Protein AF-A0A936JAV7-F1 (afdb_monomer_lite)

Foldseek 3Di:
DDDDPDDPPPPPVVPVVPPDDPPDLVNLDPDDDPVVVVLVVLVVVLDLVSLLSLLQVLVVCVPDDLVVLVSSLVVQLVQCVPVVSLVSNLVSLVVDDPSSLVSSVVSLVRDDPPDDPSSNVSSVVSNVSNVVND

Secondary structure (DSSP, 8-state):
----SSSSSSSSSSSTTSSS----GGGG-TT--HHHHHHHHHHHT--HHHHHHHHHHHHH-TT--HHHHHHHHHHHHHHHTSHHHHHHHHHHHTTS-HHHHHHHHHHHH---TT--HHHHHHHHHHHHHHHTT-

Radius of gyration: 18.38 Å; chains: 1; bounding box: 59×31×43 Å

Structure (mmCIF, N/CA/C/O backbone):
data_AF-A0A936JAV7-F1
#
_entry.id   AF-A0A936JAV7-F1
#
loop_
_atom_site.group_PDB
_atom_site.id
_atom_site.type_symbol
_atom_site.label_atom_id
_atom_site.label_alt_id
_atom_site.label_comp_id
_atom_site.label_asym_id
_atom_site.label_entity_id
_atom_site.label_seq_id
_atom_site.pdbx_PDB_ins_code
_atom_site.Cartn_x
_atom_site.Cartn_y
_atom_site.Cartn_z
_atom_site.occupancy
_atom_site.B_iso_or_equiv
_atom_site.auth_seq_id
_atom_site.auth_comp_id
_atom_site.auth_asym_id
_atom_site.auth_atom_id
_atom_site.pdbx_PDB_model_num
ATOM 1 N N . MET A 1 1 ? 48.650 20.482 26.271 1.00 42.75 1 MET A N 1
ATOM 2 C CA . MET A 1 1 ? 47.273 20.596 25.750 1.00 42.75 1 MET A CA 1
ATOM 3 C C . MET A 1 1 ? 47.304 20.344 24.252 1.00 42.75 1 MET A C 1
ATOM 5 O O . MET A 1 1 ? 47.896 21.147 23.554 1.00 42.75 1 MET A O 1
ATOM 9 N N . ALA A 1 2 ? 46.746 19.228 23.784 1.00 41.12 2 ALA A N 1
ATOM 10 C CA . ALA A 1 2 ? 46.412 18.980 22.375 1.00 41.12 2 ALA A CA 1
ATOM 11 C C . ALA A 1 2 ? 45.608 17.668 22.308 1.00 41.12 2 ALA A C 1
ATOM 13 O O . ALA A 1 2 ? 46.182 16.587 22.230 1.00 41.12 2 ALA A O 1
ATOM 14 N N . LYS A 1 3 ? 44.280 17.744 22.448 1.00 44.16 3 LYS A N 1
ATOM 15 C CA . LYS A 1 3 ? 43.367 16.591 22.332 1.00 44.16 3 LYS A CA 1
ATOM 16 C C . LYS A 1 3 ? 42.039 17.003 21.688 1.00 44.16 3 LYS A C 1
ATOM 18 O O . LYS A 1 3 ? 41.006 16.785 22.289 1.00 44.16 3 LYS A O 1
ATOM 23 N N . TYR A 1 4 ? 42.044 17.620 20.505 1.00 46.53 4 TYR A N 1
ATOM 24 C CA . TYR A 1 4 ? 40.792 17.874 19.759 1.00 46.53 4 TYR A CA 1
ATOM 25 C C . TYR A 1 4 ? 40.989 17.892 18.235 1.00 46.53 4 TYR A C 1
ATOM 27 O O . TYR A 1 4 ? 40.294 18.610 17.527 1.00 46.53 4 TYR A O 1
ATOM 35 N N . LEU A 1 5 ? 41.934 17.112 17.704 1.00 43.38 5 LEU A N 1
ATOM 36 C CA . LEU A 1 5 ? 42.222 17.101 16.266 1.00 43.38 5 LEU A CA 1
ATOM 37 C C . LEU A 1 5 ? 41.998 15.717 15.643 1.00 43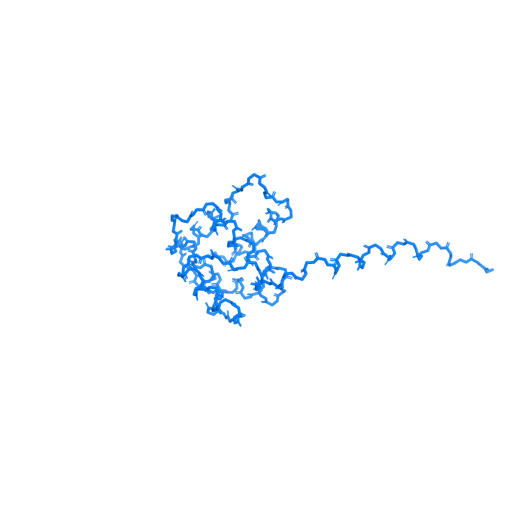.38 5 LEU A C 1
ATOM 39 O O . LEU A 1 5 ? 42.866 15.193 14.954 1.00 43.38 5 LEU A O 1
ATOM 43 N N . THR A 1 6 ? 40.874 15.060 15.952 1.00 48.50 6 THR A N 1
ATOM 44 C CA . THR A 1 6 ? 40.529 13.772 15.308 1.00 48.50 6 THR A CA 1
ATOM 45 C C . THR A 1 6 ? 39.037 13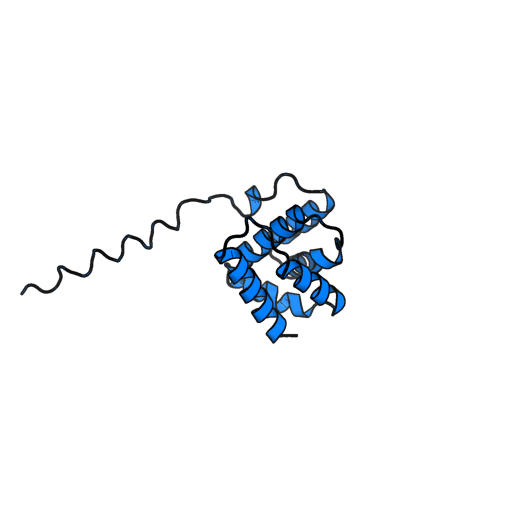.412 15.373 1.00 48.50 6 THR A C 1
ATOM 47 O O . THR A 1 6 ? 38.698 12.239 15.449 1.00 48.50 6 THR A O 1
ATOM 50 N N . ILE A 1 7 ? 38.115 14.389 15.401 1.00 48.47 7 ILE A N 1
ATOM 51 C CA . ILE A 1 7 ? 36.657 14.102 15.467 1.00 48.47 7 ILE A CA 1
ATOM 52 C C . ILE A 1 7 ? 35.827 14.918 14.447 1.00 48.47 7 ILE A C 1
ATOM 54 O O . ILE A 1 7 ? 34.625 14.722 14.326 1.00 48.47 7 ILE A O 1
ATOM 58 N N . ILE A 1 8 ? 36.437 15.780 13.623 1.00 47.94 8 ILE A N 1
ATOM 59 C CA . ILE A 1 8 ? 35.694 16.659 12.684 1.00 47.94 8 ILE A CA 1
ATOM 60 C C . ILE A 1 8 ? 35.853 16.222 11.215 1.00 47.94 8 ILE A C 1
ATOM 62 O O . ILE A 1 8 ? 35.761 17.026 10.298 1.00 47.94 8 ILE A O 1
ATOM 66 N N . THR A 1 9 ? 36.096 14.936 10.961 1.00 44.81 9 THR A N 1
ATOM 67 C CA . THR A 1 9 ? 36.168 14.395 9.587 1.00 44.81 9 THR A CA 1
ATOM 68 C C . THR A 1 9 ? 35.092 13.361 9.265 1.00 44.81 9 THR A C 1
ATOM 70 O O . THR A 1 9 ? 34.936 13.010 8.103 1.00 44.81 9 THR A O 1
ATOM 73 N N . TYR A 1 10 ? 34.276 12.947 10.241 1.00 42.47 10 TYR A N 1
ATOM 74 C CA . TYR A 1 10 ? 33.182 11.988 10.016 1.00 42.47 10 TYR A CA 1
ATOM 75 C C . TYR A 1 10 ? 31.773 12.609 9.979 1.00 42.47 10 TYR A C 1
ATOM 77 O O . TYR A 1 10 ? 30.817 11.915 9.652 1.00 42.47 10 TYR A O 1
ATOM 85 N N . SER A 1 11 ? 31.624 13.916 10.232 1.00 43.75 11 SER A N 1
ATOM 86 C CA . SER A 1 11 ? 30.301 14.573 10.299 1.00 43.75 11 SER A CA 1
ATOM 87 C C . SER A 1 11 ? 29.833 15.264 9.011 1.00 43.75 11 SER A C 1
ATOM 89 O O . SER A 1 11 ? 28.764 15.867 9.012 1.00 43.75 11 SER A O 1
ATOM 91 N N . LEU A 1 12 ? 30.589 15.192 7.907 1.00 39.41 12 LEU A N 1
ATOM 92 C CA . LEU A 1 12 ? 30.248 15.915 6.668 1.00 39.41 12 LEU A CA 1
ATOM 93 C C . LEU A 1 12 ? 29.697 15.036 5.530 1.00 39.41 12 LEU A C 1
ATOM 95 O O . LEU A 1 12 ? 29.275 15.568 4.510 1.00 39.41 12 LEU A O 1
ATOM 99 N N . CYS A 1 13 ? 29.643 13.708 5.692 1.00 38.53 13 CYS A N 1
ATOM 100 C CA . CYS A 1 13 ? 29.002 12.822 4.704 1.00 38.53 13 CYS A CA 1
ATOM 101 C C . CYS A 1 13 ? 27.506 12.578 4.969 1.00 38.53 13 CYS A C 1
ATOM 103 O O . CYS A 1 13 ? 26.810 12.074 4.094 1.00 38.53 13 CYS A O 1
ATOM 105 N N . ALA A 1 14 ? 26.980 12.968 6.134 1.00 41.56 14 ALA A N 1
ATOM 106 C CA . ALA A 1 14 ? 25.565 12.767 6.468 1.00 41.56 14 ALA A CA 1
ATOM 107 C C . ALA A 1 14 ? 24.628 13.864 5.916 1.00 41.56 14 ALA A C 1
ATOM 109 O O . ALA A 1 14 ? 23.413 13.708 5.962 1.00 41.56 14 ALA A O 1
ATOM 110 N N . LEU A 1 15 ? 25.171 14.963 5.380 1.00 38.38 15 LEU A N 1
ATOM 111 C CA . LEU A 1 15 ? 24.392 16.127 4.926 1.00 38.38 15 LEU A CA 1
ATOM 112 C C . LEU A 1 15 ? 24.201 16.213 3.403 1.00 38.38 15 LEU A C 1
ATOM 114 O O . LEU A 1 15 ? 23.431 17.048 2.938 1.00 38.38 15 LEU A O 1
ATOM 118 N N . LEU A 1 16 ? 24.838 15.333 2.622 1.00 36.69 16 LEU A N 1
ATOM 119 C CA . LEU A 1 16 ? 24.730 15.334 1.155 1.00 36.69 16 LEU A CA 1
ATOM 120 C C . LEU A 1 16 ? 23.641 14.401 0.596 1.00 36.69 16 LEU A C 1
ATOM 122 O O . LEU A 1 16 ? 23.413 14.402 -0.607 1.00 36.69 16 LEU A O 1
ATOM 126 N N . PHE A 1 17 ? 22.906 13.672 1.442 1.00 38.72 17 PHE A N 1
ATOM 127 C CA . PHE A 1 17 ? 21.733 12.889 1.012 1.00 38.72 17 PHE A CA 1
ATOM 128 C C . PHE A 1 17 ? 20.407 13.671 1.045 1.00 38.72 17 PHE A C 1
ATOM 130 O O . PHE A 1 17 ? 19.361 13.114 0.729 1.00 38.72 17 PHE A O 1
ATOM 137 N N . LEU A 1 18 ? 20.434 14.963 1.394 1.00 37.72 18 LEU A N 1
ATOM 138 C CA . LEU A 1 18 ? 19.233 15.808 1.493 1.00 37.72 18 LEU A CA 1
ATOM 139 C C . LEU A 1 18 ? 19.030 16.764 0.307 1.00 37.72 18 LEU A C 1
ATOM 141 O O . LEU A 1 18 ? 18.092 17.558 0.314 1.00 37.72 18 LEU A O 1
ATOM 145 N N . VAL A 1 19 ? 19.865 16.692 -0.733 1.00 37.28 19 VAL A N 1
ATOM 146 C CA . VAL A 1 19 ? 19.745 17.559 -1.914 1.00 37.28 19 VAL A CA 1
ATOM 147 C C . VAL A 1 19 ? 19.885 16.710 -3.171 1.00 37.28 19 VAL A C 1
ATOM 149 O O . VAL A 1 19 ? 20.993 16.482 -3.643 1.00 37.28 19 VAL A O 1
ATOM 152 N N . GLY A 1 20 ? 18.768 16.215 -3.714 1.00 33.06 20 GLY A N 1
ATOM 153 C CA . GLY A 1 20 ? 18.851 15.496 -4.988 1.00 33.06 20 GLY A CA 1
ATOM 154 C C . GLY A 1 20 ? 17.657 14.695 -5.493 1.00 33.06 20 GLY A C 1
ATOM 155 O O . GLY A 1 20 ? 17.866 13.900 -6.393 1.00 33.06 20 GLY A O 1
ATOM 156 N N . CYS A 1 21 ? 16.442 14.875 -4.974 1.00 37.75 21 CYS A N 1
ATOM 157 C CA . CYS A 1 21 ? 15.206 14.550 -5.699 1.00 37.75 21 CYS A CA 1
ATOM 158 C C . CYS A 1 21 ? 14.096 15.464 -5.171 1.00 37.75 21 CYS A C 1
ATOM 160 O O . CYS A 1 21 ? 13.255 15.060 -4.378 1.00 37.75 21 CYS A O 1
ATOM 162 N N . LYS A 1 22 ? 14.104 16.731 -5.603 1.00 36.78 22 LYS A N 1
ATOM 163 C CA . LYS A 1 22 ? 12.878 17.540 -5.657 1.00 36.78 22 LYS A CA 1
ATOM 164 C C . LYS A 1 22 ? 12.038 17.052 -6.844 1.00 36.78 22 LYS A C 1
ATOM 166 O O . LYS A 1 22 ? 11.849 17.784 -7.801 1.00 36.78 22 LYS A O 1
ATOM 171 N N . GLY A 1 23 ? 11.644 15.787 -6.801 1.00 37.38 23 GLY A N 1
ATOM 172 C CA . GLY A 1 23 ? 10.347 15.402 -7.312 1.00 37.38 23 GLY A CA 1
ATOM 173 C C . GLY A 1 23 ? 9.497 15.359 -6.062 1.00 37.38 23 GLY A C 1
ATOM 174 O O . GLY A 1 23 ? 9.709 14.484 -5.219 1.00 37.38 23 GLY A O 1
ATOM 175 N N . GLY A 1 24 ? 8.622 16.345 -5.866 1.00 40.56 24 GLY A N 1
ATOM 176 C CA . GLY A 1 24 ? 7.562 16.164 -4.877 1.00 40.56 24 GLY A CA 1
ATOM 177 C C . GLY A 1 24 ? 6.841 14.858 -5.203 1.00 40.56 24 GLY A C 1
ATOM 178 O O . GLY A 1 24 ? 6.926 14.391 -6.339 1.00 40.56 24 GLY A O 1
ATOM 179 N N . ALA A 1 25 ? 6.131 14.260 -4.242 1.00 45.88 25 ALA A N 1
ATOM 180 C CA . ALA A 1 25 ? 5.215 13.166 -4.571 1.00 45.88 25 ALA A CA 1
ATOM 181 C C . ALA A 1 25 ? 4.445 13.540 -5.863 1.00 45.88 25 ALA A C 1
ATOM 183 O O . ALA A 1 25 ? 4.490 12.802 -6.829 1.00 45.88 25 ALA A O 1
ATOM 184 N N . GLU A 1 26 ? 3.979 14.785 -5.938 1.00 37.69 26 GLU A N 1
ATOM 185 C CA . GLU A 1 26 ? 3.440 15.524 -7.090 1.00 37.69 26 GLU A CA 1
ATOM 186 C C . GLU A 1 26 ? 4.062 15.243 -8.484 1.00 37.69 26 GLU A C 1
ATOM 188 O O . GLU A 1 26 ? 3.303 14.929 -9.399 1.00 37.69 26 GLU A O 1
ATOM 193 N N . ASP A 1 27 ? 5.391 15.276 -8.667 1.00 38.38 27 ASP A N 1
ATOM 194 C CA . ASP A 1 27 ? 6.038 15.090 -9.989 1.00 38.38 27 ASP A CA 1
ATOM 195 C C . ASP A 1 27 ? 6.097 13.613 -10.430 1.00 38.38 27 ASP A C 1
ATOM 197 O O . ASP A 1 27 ? 6.368 13.299 -11.588 1.00 38.38 27 ASP A O 1
ATOM 201 N N . PHE A 1 28 ? 5.839 12.672 -9.516 1.00 42.12 28 PHE A N 1
ATOM 202 C CA . PHE A 1 28 ? 5.874 11.231 -9.786 1.00 42.12 28 PHE A CA 1
ATOM 203 C C . PHE A 1 28 ? 4.580 10.702 -10.451 1.00 42.12 28 PHE A C 1
ATOM 205 O O . PHE A 1 28 ? 4.491 9.521 -10.812 1.00 42.12 28 PHE A O 1
ATOM 212 N N . PHE A 1 29 ? 3.550 11.547 -10.592 1.00 48.75 29 PHE A N 1
ATOM 213 C CA . PHE A 1 29 ? 2.176 11.114 -10.886 1.00 48.75 29 PHE A CA 1
ATOM 214 C C . PHE A 1 29 ? 1.561 11.672 -12.179 1.00 48.75 29 PHE A C 1
ATOM 216 O O . PHE A 1 29 ? 0.389 11.400 -12.454 1.00 48.75 29 PHE A O 1
ATOM 223 N N . GLU A 1 30 ? 2.322 12.389 -13.010 1.00 34.81 30 GLU A N 1
ATOM 224 C CA . GLU A 1 30 ? 1.858 12.790 -14.344 1.00 34.81 30 GLU A CA 1
ATOM 225 C C . GLU A 1 30 ? 1.828 11.583 -15.306 1.00 34.81 30 GLU A C 1
ATOM 227 O O . GLU A 1 30 ? 2.858 10.981 -15.600 1.00 34.81 30 GLU A O 1
ATOM 232 N N . GLY A 1 31 ? 0.634 11.222 -15.810 1.00 40.62 31 GLY A N 1
ATOM 233 C CA . GLY A 1 31 ? 0.469 10.274 -16.932 1.00 40.62 31 GLY A CA 1
ATOM 234 C C . GLY A 1 31 ? -0.358 8.998 -16.693 1.00 40.62 31 GLY A C 1
ATOM 235 O O . GLY A 1 31 ? -0.316 8.098 -17.529 1.00 40.62 31 GLY A O 1
ATOM 236 N N . ARG A 1 32 ? -1.113 8.877 -15.591 1.00 50.91 32 ARG A N 1
ATOM 237 C CA . ARG A 1 32 ? -1.805 7.623 -15.196 1.00 50.91 32 ARG A CA 1
ATOM 238 C C . ARG A 1 32 ? -3.307 7.584 -15.553 1.00 50.91 32 ARG A C 1
ATOM 240 O O . ARG A 1 32 ? -3.898 8.643 -15.765 1.00 50.91 32 ARG A O 1
ATOM 247 N N . PRO A 1 33 ? -3.953 6.393 -15.606 1.00 48.62 33 PRO A N 1
ATOM 248 C CA . PRO A 1 33 ? -5.372 6.253 -15.954 1.00 48.62 33 PRO A CA 1
ATOM 249 C C . PRO A 1 33 ? -6.289 7.122 -15.082 1.00 48.62 33 PRO A C 1
ATOM 251 O O . PRO A 1 33 ? -6.054 7.280 -13.880 1.00 48.62 33 PRO A O 1
ATOM 254 N N . SER A 1 34 ? -7.354 7.662 -15.681 1.00 52.50 34 SER A N 1
ATOM 255 C CA . SER A 1 34 ? -8.182 8.722 -15.087 1.00 52.50 34 SER A CA 1
ATOM 256 C C . SER A 1 34 ? -8.740 8.372 -13.700 1.00 52.50 34 SER A C 1
ATOM 258 O O . SER A 1 34 ? -8.703 9.215 -12.807 1.00 52.50 34 SER A O 1
ATOM 260 N N . GLU A 1 35 ? -9.162 7.132 -13.446 1.00 51.88 35 GLU A N 1
ATOM 261 C CA . GLU A 1 35 ? -9.703 6.737 -12.134 1.00 51.88 35 GLU A CA 1
ATOM 262 C C . GLU A 1 35 ? -8.636 6.616 -11.031 1.00 51.88 35 GLU A C 1
ATOM 264 O O . GLU A 1 35 ? -8.865 7.047 -9.899 1.00 51.88 35 GLU A O 1
ATOM 269 N N . MET A 1 36 ? -7.437 6.125 -11.360 1.00 54.59 36 MET A N 1
ATOM 270 C CA . MET A 1 36 ? -6.290 6.093 -10.438 1.00 54.59 36 MET A CA 1
ATOM 271 C C . MET A 1 36 ? -5.814 7.513 -10.092 1.00 54.59 36 MET A C 1
ATOM 273 O O . MET A 1 36 ? -5.497 7.801 -8.937 1.00 54.59 36 MET A O 1
ATOM 277 N N . SER A 1 37 ? -5.849 8.432 -11.063 1.00 52.91 37 SER A N 1
ATOM 278 C CA . SER A 1 37 ? -5.506 9.846 -10.852 1.00 52.91 37 SER A CA 1
ATOM 279 C C . SER A 1 37 ? -6.494 10.586 -9.923 1.00 52.91 37 SER A C 1
ATOM 281 O O . SER A 1 37 ? -6.104 11.457 -9.144 1.00 52.91 37 SER A O 1
ATOM 283 N N . LEU A 1 38 ? -7.777 10.201 -9.920 1.00 54.66 38 LEU A N 1
ATOM 284 C CA . LEU A 1 38 ? -8.803 10.783 -9.040 1.00 54.66 38 LEU A CA 1
ATOM 285 C C . LEU A 1 38 ? -8.705 10.290 -7.592 1.00 54.66 38 LEU A C 1
ATOM 287 O O . LEU A 1 38 ? -9.057 11.010 -6.653 1.00 54.66 38 LEU A O 1
ATOM 291 N N . VAL A 1 39 ? -8.257 9.052 -7.389 1.00 56.44 39 VAL A N 1
ATOM 292 C CA . VAL A 1 39 ? -7.903 8.542 -6.058 1.00 56.44 39 VAL A CA 1
ATOM 293 C C . VAL A 1 39 ? -6.653 9.275 -5.549 1.00 56.44 39 VAL A C 1
ATOM 295 O O . VAL A 1 39 ? -6.627 9.734 -4.411 1.00 56.44 39 VAL A O 1
ATOM 298 N N . HIS A 1 40 ? -5.685 9.521 -6.431 1.00 55.25 40 HIS A N 1
ATOM 299 C CA . HIS A 1 40 ? -4.448 10.245 -6.145 1.00 55.25 40 HIS A CA 1
ATOM 300 C C . HIS A 1 40 ? -4.643 11.704 -5.669 1.00 55.25 40 HIS A C 1
ATOM 302 O O . HIS A 1 40 ? -4.062 12.099 -4.659 1.00 55.25 40 HIS A O 1
ATOM 308 N N . ASN A 1 41 ? -5.514 12.493 -6.307 1.00 49.97 41 ASN A N 1
ATOM 309 C CA . ASN A 1 41 ? -5.745 13.886 -5.886 1.00 49.97 41 ASN A CA 1
ATOM 310 C C . ASN A 1 41 ? -6.360 14.002 -4.481 1.00 49.97 41 ASN A C 1
ATOM 312 O O . ASN A 1 41 ? -6.105 14.972 -3.772 1.00 49.97 41 ASN A O 1
ATOM 316 N N . ARG A 1 42 ? -7.132 12.997 -4.051 1.00 54.38 42 ARG A N 1
ATOM 317 C CA . ARG A 1 42 ? -7.642 12.912 -2.673 1.00 54.38 42 ARG A CA 1
ATOM 318 C C . ARG A 1 42 ? -6.552 12.492 -1.695 1.00 54.38 42 ARG A C 1
ATOM 320 O O . ARG A 1 42 ? -6.502 12.988 -0.578 1.00 54.38 42 ARG A O 1
ATOM 327 N N . ILE A 1 43 ? -5.644 11.620 -2.120 1.00 57.81 43 ILE A N 1
ATOM 328 C CA . ILE A 1 43 ? -4.490 11.146 -1.344 1.00 57.81 43 ILE A CA 1
ATOM 329 C C . ILE A 1 43 ? -3.543 12.299 -0.982 1.00 57.81 43 ILE A C 1
ATOM 331 O O . ILE A 1 43 ? -3.121 12.371 0.168 1.00 57.81 43 ILE A O 1
ATOM 335 N N . ILE A 1 44 ? -3.312 13.278 -1.861 1.00 56.16 44 ILE A N 1
ATOM 336 C CA . ILE A 1 44 ? -2.497 14.471 -1.538 1.00 56.16 44 ILE A CA 1
ATOM 337 C C . ILE A 1 44 ? -3.033 15.254 -0.323 1.00 56.16 44 ILE A C 1
ATOM 339 O O . ILE A 1 44 ? -2.244 15.778 0.461 1.00 56.16 44 ILE A O 1
ATOM 343 N N . GLU A 1 45 ? -4.351 15.272 -0.101 1.00 63.53 45 GLU A N 1
ATOM 344 C CA . GLU A 1 45 ? -4.973 15.914 1.069 1.00 63.53 45 GLU A CA 1
ATOM 345 C C . GLU A 1 45 ? -4.472 15.316 2.398 1.00 63.53 45 GLU A C 1
ATOM 347 O O . GLU A 1 45 ? -4.460 15.978 3.435 1.00 63.53 45 GLU A O 1
ATOM 352 N N . GLY A 1 46 ? -4.023 14.055 2.378 1.00 63.69 46 GLY A N 1
ATOM 353 C CA . GLY A 1 46 ? -3.389 13.403 3.519 1.00 63.69 46 GLY A CA 1
ATOM 354 C C . GLY A 1 46 ? -4.323 13.171 4.708 1.00 63.69 46 GLY A C 1
ATOM 355 O O . GLY A 1 46 ? -3.820 13.022 5.827 1.00 63.69 46 GLY A O 1
ATOM 356 N N . SER A 1 47 ? -5.640 13.156 4.471 1.00 77.56 47 SER A N 1
ATOM 357 C CA . SER A 1 47 ? -6.673 12.822 5.453 1.00 77.56 47 SER A CA 1
ATOM 358 C C . SER A 1 47 ? -6.709 11.313 5.739 1.00 77.56 47 SER A C 1
ATOM 360 O O . SER A 1 47 ? -6.139 10.498 5.005 1.00 77.56 47 SER A O 1
ATOM 362 N N . GLN A 1 48 ? -7.390 10.919 6.819 1.00 80.88 48 GLN A N 1
ATOM 363 C CA . GLN A 1 48 ? -7.580 9.502 7.139 1.00 80.88 48 GLN A CA 1
ATOM 364 C C . GLN A 1 48 ? -8.404 8.780 6.062 1.00 80.88 48 GLN A C 1
ATOM 366 O O . GLN A 1 48 ? -8.067 7.658 5.691 1.00 80.88 48 GLN A O 1
ATOM 371 N N . ASP A 1 49 ? -9.438 9.421 5.519 1.00 81.75 49 ASP A N 1
ATOM 372 C CA . ASP A 1 49 ? -10.273 8.821 4.476 1.00 81.75 49 ASP A CA 1
ATOM 373 C C . ASP A 1 49 ? -9.466 8.586 3.201 1.00 81.75 49 ASP A C 1
ATOM 375 O O . ASP A 1 49 ? -9.498 7.497 2.633 1.00 81.75 49 ASP A O 1
ATOM 379 N N . SER A 1 50 ? -8.639 9.551 2.806 1.00 79.06 50 SER A N 1
ATOM 380 C CA . SER A 1 50 ? -7.763 9.396 1.650 1.00 79.06 50 SER A CA 1
ATOM 381 C C . SER A 1 50 ? -6.738 8.274 1.830 1.00 79.06 50 SER A C 1
ATOM 383 O O . SER A 1 50 ? -6.400 7.574 0.876 1.00 79.06 50 SER A O 1
ATOM 385 N N . MET A 1 51 ? -6.277 8.049 3.062 1.00 85.62 51 MET A N 1
ATOM 386 C CA . MET A 1 51 ? -5.406 6.924 3.390 1.00 85.62 51 MET A CA 1
ATOM 387 C C . MET A 1 51 ? -6.123 5.575 3.261 1.00 85.62 51 MET A C 1
ATOM 389 O O . MET A 1 51 ? -5.554 4.617 2.740 1.00 85.62 51 MET A O 1
ATOM 393 N N . ILE A 1 52 ? -7.378 5.487 3.706 1.00 88.62 52 ILE A N 1
ATOM 394 C CA . ILE A 1 52 ? -8.203 4.288 3.516 1.00 88.62 52 ILE A CA 1
ATOM 395 C C . ILE A 1 52 ? -8.374 4.011 2.019 1.00 88.62 52 ILE A C 1
ATOM 397 O O . ILE A 1 52 ? -8.197 2.877 1.578 1.00 88.62 52 ILE A O 1
ATOM 401 N N . GLU A 1 53 ? -8.665 5.044 1.230 1.00 86.75 53 GLU A N 1
ATOM 402 C CA . GLU A 1 53 ? -8.824 4.931 -0.220 1.00 86.75 53 GLU A CA 1
ATOM 403 C C . GLU A 1 53 ? -7.542 4.431 -0.902 1.00 86.75 53 GLU A C 1
ATOM 405 O O . GLU A 1 53 ? -7.624 3.515 -1.722 1.00 86.75 53 GLU A O 1
ATOM 410 N N . LEU A 1 54 ? -6.366 4.945 -0.511 1.00 87.62 54 LEU A N 1
ATOM 411 C CA . LEU A 1 54 ? -5.061 4.463 -0.986 1.00 87.62 54 LEU A CA 1
ATOM 412 C C . LEU A 1 54 ? -4.874 2.965 -0.724 1.00 87.62 54 LEU A C 1
ATOM 414 O O . LEU A 1 54 ? -4.447 2.230 -1.615 1.00 87.62 54 LEU A O 1
ATOM 418 N N . LEU A 1 55 ? -5.191 2.513 0.490 1.00 91.19 55 LEU A N 1
ATOM 419 C CA . LEU A 1 55 ? -5.022 1.116 0.891 1.00 91.19 55 LEU A CA 1
ATOM 420 C C . LEU A 1 55 ? -6.049 0.177 0.236 1.00 91.19 55 LEU A C 1
ATOM 422 O O . LEU A 1 55 ? -5.798 -1.021 0.134 1.00 91.19 55 LEU A O 1
ATOM 426 N N . LYS A 1 56 ? -7.186 0.705 -0.235 1.00 92.25 56 LYS A N 1
ATOM 427 C CA . LYS A 1 56 ? -8.210 -0.055 -0.972 1.00 92.25 56 LYS A CA 1
ATOM 428 C C . LYS A 1 56 ? -7.924 -0.186 -2.466 1.00 92.25 56 LYS A C 1
ATOM 430 O O . LYS A 1 56 ? -8.549 -1.036 -3.100 1.00 92.25 56 LYS A O 1
ATOM 435 N N . VAL A 1 57 ? -6.998 0.595 -3.034 1.00 90.50 57 VAL A N 1
ATOM 436 C CA . VAL A 1 57 ? -6.637 0.542 -4.467 1.00 90.50 57 VAL A CA 1
ATOM 437 C C . VAL A 1 57 ? -6.411 -0.894 -4.971 1.00 90.50 57 VAL A C 1
ATOM 439 O O . VAL A 1 57 ? -7.059 -1.250 -5.956 1.00 90.50 57 VAL A O 1
ATOM 442 N N . PRO A 1 58 ? -5.633 -1.761 -4.287 1.00 92.94 58 PRO A N 1
ATOM 443 C CA . PRO A 1 58 ? -5.422 -3.143 -4.729 1.00 92.94 58 PRO A CA 1
ATOM 444 C C . PRO A 1 58 ? -6.712 -3.940 -4.945 1.00 92.94 58 PRO A C 1
ATOM 446 O O . PRO A 1 58 ? -6.835 -4.705 -5.893 1.00 92.94 58 PRO A O 1
ATOM 449 N N . SER A 1 59 ? -7.709 -3.731 -4.082 1.00 91.81 59 SER A N 1
ATOM 450 C CA . SER A 1 59 ? -8.998 -4.423 -4.175 1.00 91.81 59 SER A CA 1
ATOM 451 C C . SER A 1 59 ? -9.906 -3.895 -5.288 1.00 91.81 59 SER A C 1
ATOM 453 O O . SER A 1 59 ? -10.787 -4.615 -5.748 1.00 91.81 59 SER A O 1
ATOM 455 N N . ARG A 1 60 ? -9.712 -2.637 -5.703 1.00 89.19 60 ARG A N 1
ATOM 456 C CA . ARG A 1 60 ? -10.518 -1.976 -6.740 1.00 89.19 60 ARG A CA 1
ATOM 457 C C . ARG A 1 60 ? -9.996 -2.238 -8.141 1.00 89.19 60 ARG A C 1
ATOM 459 O O . ARG A 1 60 ? -10.777 -2.219 -9.084 1.00 89.19 60 ARG A O 1
ATOM 466 N N . PHE A 1 61 ? -8.697 -2.485 -8.260 1.00 88.69 61 PHE A N 1
ATOM 467 C CA . PHE A 1 61 ? -8.024 -2.707 -9.532 1.00 88.69 61 PHE A CA 1
ATOM 468 C C . PHE A 1 61 ? -7.253 -4.033 -9.508 1.00 88.69 61 PHE A C 1
ATOM 470 O O . PHE A 1 61 ? -6.041 -4.017 -9.686 1.00 88.69 61 PHE A O 1
ATOM 477 N N . PRO A 1 62 ? -7.912 -5.187 -9.285 1.00 87.31 62 PRO A N 1
ATOM 478 C CA . PRO A 1 62 ? -7.220 -6.475 -9.166 1.00 87.31 62 PRO A CA 1
ATOM 479 C C . PRO A 1 62 ? -6.397 -6.839 -10.414 1.00 87.31 62 PRO A C 1
ATOM 481 O O . PRO A 1 62 ? -5.405 -7.550 -10.297 1.00 87.31 62 PRO A O 1
ATOM 484 N N . ASP A 1 63 ? -6.770 -6.299 -11.578 1.00 86.62 63 ASP A N 1
ATOM 485 C CA . ASP A 1 63 ? -6.125 -6.540 -12.873 1.00 86.62 63 ASP A CA 1
ATOM 486 C C . ASP A 1 63 ? -5.112 -5.441 -13.265 1.00 86.62 63 ASP A C 1
ATOM 488 O O . ASP A 1 63 ? -4.802 -5.257 -14.444 1.00 86.62 63 ASP A O 1
ATOM 492 N N . ALA A 1 64 ? -4.626 -4.649 -12.300 1.00 87.00 64 ALA A N 1
ATOM 493 C CA . ALA A 1 64 ? -3.624 -3.620 -12.565 1.00 87.00 64 ALA A CA 1
ATOM 494 C C . ALA A 1 64 ? -2.322 -4.228 -13.110 1.00 87.00 64 ALA A C 1
ATOM 496 O O . ALA A 1 64 ? -1.863 -5.276 -12.661 1.00 87.00 64 ALA A O 1
ATOM 497 N N . THR A 1 65 ? -1.696 -3.533 -14.060 1.00 89.31 65 THR A N 1
ATOM 498 C CA . THR A 1 65 ? -0.388 -3.930 -14.598 1.00 89.31 65 THR A CA 1
ATOM 499 C C . THR A 1 65 ? 0.718 -3.804 -13.548 1.00 89.31 65 THR A C 1
ATOM 501 O O . THR A 1 65 ? 0.633 -2.963 -12.649 1.00 89.31 65 THR A O 1
ATOM 504 N N . ASP A 1 66 ? 1.805 -4.562 -13.711 1.00 87.50 66 ASP A N 1
ATOM 505 C CA . ASP A 1 66 ? 2.976 -4.509 -12.821 1.00 87.50 66 ASP A CA 1
ATOM 506 C C . ASP A 1 66 ? 3.543 -3.089 -12.661 1.00 87.50 66 ASP A C 1
ATOM 508 O O . ASP A 1 66 ? 3.956 -2.699 -11.566 1.00 87.50 66 ASP A O 1
ATOM 512 N N . ASP A 1 67 ? 3.515 -2.292 -13.733 1.00 85.25 67 ASP A N 1
ATOM 513 C CA . ASP A 1 67 ? 3.936 -0.890 -13.703 1.00 85.25 67 ASP A CA 1
ATOM 514 C C . ASP A 1 67 ? 3.054 -0.065 -12.763 1.00 85.25 67 ASP A C 1
ATOM 516 O O . ASP A 1 67 ? 3.581 0.621 -11.890 1.00 85.25 67 ASP A O 1
ATOM 520 N N . ASN A 1 68 ? 1.725 -0.203 -12.860 1.00 84.88 68 ASN A N 1
ATOM 521 C CA . ASN A 1 68 ? 0.771 0.488 -11.987 1.00 84.88 68 ASN A CA 1
ATOM 522 C C . ASN A 1 68 ? 0.908 0.053 -10.518 1.00 84.88 68 ASN A C 1
ATOM 524 O O . ASN A 1 68 ? 0.796 0.883 -9.611 1.00 84.88 68 ASN A O 1
ATOM 528 N N . ILE A 1 69 ? 1.175 -1.233 -10.270 1.00 90.06 69 ILE A N 1
ATOM 529 C CA . ILE A 1 69 ? 1.430 -1.749 -8.919 1.00 90.06 69 ILE A CA 1
ATOM 530 C C . ILE A 1 69 ? 2.727 -1.148 -8.367 1.00 90.06 69 ILE A C 1
ATOM 532 O O . ILE A 1 69 ? 2.744 -0.630 -7.249 1.00 90.06 69 ILE A O 1
ATOM 536 N N . SER A 1 70 ? 3.811 -1.163 -9.149 1.00 88.06 70 SER A N 1
ATOM 537 C CA . SER A 1 70 ? 5.100 -0.571 -8.766 1.00 88.06 70 SER A CA 1
ATOM 538 C C . SER A 1 70 ? 4.963 0.911 -8.426 1.00 88.06 70 SER A C 1
ATOM 540 O O . SER A 1 70 ? 5.543 1.398 -7.450 1.00 88.06 70 SER A O 1
ATOM 542 N N . ASP A 1 71 ? 4.167 1.605 -9.218 1.00 83.31 71 ASP A N 1
ATOM 543 C CA . ASP A 1 71 ? 3.824 3.005 -9.089 1.00 83.31 71 ASP A CA 1
ATOM 544 C C . ASP A 1 71 ? 3.063 3.325 -7.800 1.00 83.31 71 ASP A C 1
ATOM 546 O O . ASP A 1 71 ? 3.415 4.267 -7.088 1.00 83.31 71 ASP A O 1
ATOM 550 N N . TRP A 1 72 ? 2.069 2.510 -7.451 1.00 89.94 72 TRP A N 1
ATOM 551 C CA . TRP A 1 72 ? 1.379 2.595 -6.165 1.00 89.94 72 TRP A CA 1
ATOM 552 C C . TRP A 1 72 ? 2.316 2.271 -4.989 1.00 89.94 72 TRP A C 1
ATOM 554 O O . TRP A 1 72 ? 2.316 2.971 -3.974 1.00 89.94 72 TRP A O 1
ATOM 564 N N . GLN A 1 73 ? 3.186 1.264 -5.125 1.00 90.56 73 GLN A N 1
ATOM 565 C CA . GLN A 1 73 ? 4.161 0.914 -4.086 1.00 90.56 73 GLN A CA 1
ATOM 566 C C . GLN A 1 73 ? 5.127 2.073 -3.794 1.00 90.56 73 GLN A C 1
ATOM 568 O O . GLN A 1 73 ? 5.547 2.245 -2.651 1.00 90.56 73 GLN A O 1
ATOM 573 N N . ASN A 1 74 ? 5.484 2.877 -4.801 1.00 86.56 74 ASN A N 1
ATOM 574 C CA . ASN A 1 74 ? 6.313 4.067 -4.598 1.00 86.56 74 ASN A CA 1
ATOM 575 C C . ASN A 1 74 ? 5.605 5.100 -3.710 1.00 86.56 74 ASN A C 1
ATOM 577 O O . ASN A 1 74 ? 6.243 5.662 -2.818 1.00 86.56 74 ASN A O 1
ATOM 581 N N . SER A 1 75 ? 4.290 5.287 -3.876 1.00 83.19 75 SER A N 1
ATOM 582 C CA . SER A 1 75 ? 3.484 6.127 -2.982 1.00 83.19 75 SER A CA 1
ATOM 583 C C . SER A 1 75 ? 3.534 5.620 -1.543 1.00 83.19 75 SER A C 1
ATOM 585 O O . SER A 1 75 ? 3.780 6.407 -0.630 1.00 83.19 75 SER A O 1
ATOM 587 N N . ILE A 1 76 ? 3.377 4.307 -1.332 1.00 89.69 76 ILE A N 1
ATOM 588 C CA . ILE A 1 76 ? 3.453 3.722 0.013 1.00 89.69 76 ILE A CA 1
ATOM 589 C C . ILE A 1 76 ? 4.825 3.950 0.643 1.00 89.69 76 ILE A C 1
ATOM 591 O O . ILE A 1 76 ? 4.903 4.394 1.787 1.00 89.69 76 ILE A O 1
ATOM 595 N N . VAL A 1 77 ? 5.907 3.698 -0.098 1.00 87.44 77 VAL A N 1
ATOM 596 C CA . VAL A 1 77 ? 7.271 3.924 0.399 1.00 87.44 77 VAL A CA 1
ATOM 597 C C . VAL A 1 77 ? 7.467 5.383 0.794 1.00 87.44 77 VAL A C 1
ATOM 599 O O . VAL A 1 77 ? 7.933 5.643 1.901 1.00 87.44 77 VAL A O 1
ATOM 602 N N . ALA A 1 78 ? 7.081 6.329 -0.065 1.00 83.25 78 ALA A N 1
ATOM 603 C CA . ALA A 1 78 ? 7.203 7.755 0.223 1.00 83.25 78 ALA A CA 1
ATOM 604 C C . ALA A 1 78 ? 6.434 8.141 1.495 1.00 83.25 78 ALA A C 1
AT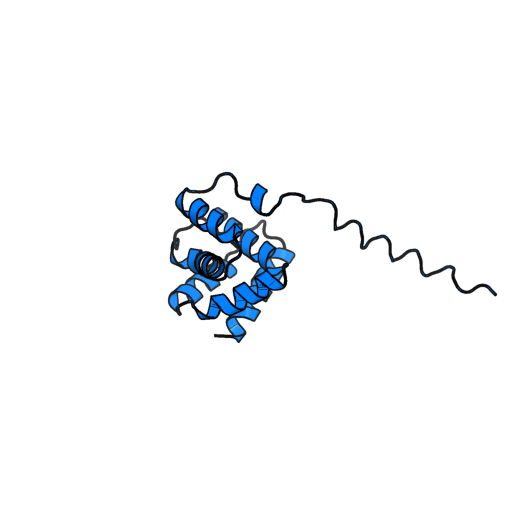OM 606 O O . ALA A 1 78 ? 6.954 8.842 2.364 1.00 83.25 78 ALA A O 1
ATOM 607 N N . TRP A 1 79 ? 5.212 7.633 1.645 1.00 82.75 79 TRP A N 1
ATOM 608 C CA . TRP A 1 79 ? 4.355 7.929 2.786 1.00 82.75 79 TRP A CA 1
ATOM 609 C C . TRP A 1 79 ? 4.845 7.274 4.077 1.00 82.75 79 TRP A C 1
ATOM 611 O O . TRP A 1 79 ? 4.727 7.862 5.151 1.00 82.75 79 TRP A O 1
ATOM 621 N N . TRP A 1 80 ? 5.447 6.086 3.994 1.00 87.31 80 TRP A N 1
ATOM 622 C CA . TRP A 1 80 ? 5.933 5.353 5.163 1.00 87.31 80 TRP A CA 1
ATOM 623 C C . TRP A 1 80 ? 7.099 6.069 5.841 1.00 87.31 80 TRP A C 1
ATOM 625 O O . TRP A 1 80 ? 7.277 5.970 7.059 1.00 87.31 80 TRP A O 1
ATOM 635 N N . GLN A 1 81 ? 7.880 6.829 5.074 1.00 82.81 81 GLN A N 1
ATOM 636 C CA . GLN A 1 81 ? 8.984 7.632 5.598 1.00 82.81 81 GLN A CA 1
ATOM 637 C C . GLN A 1 81 ? 8.514 8.856 6.399 1.00 82.81 81 GLN A C 1
ATOM 639 O O . GLN A 1 81 ? 9.293 9.394 7.183 1.00 82.81 81 GLN A O 1
ATOM 644 N N . VAL A 1 82 ? 7.248 9.272 6.274 1.00 82.88 82 VAL A N 1
ATOM 645 C CA . VAL A 1 82 ? 6.682 10.397 7.032 1.00 82.88 82 VAL A CA 1
ATOM 646 C C . VAL A 1 82 ? 5.976 9.866 8.291 1.00 82.88 82 VAL A C 1
ATOM 648 O O . VAL A 1 82 ? 4.948 9.200 8.164 1.00 82.88 82 VAL A O 1
ATOM 651 N N . PRO A 1 83 ? 6.455 10.158 9.521 1.00 84.75 83 PRO A N 1
ATOM 652 C CA . PRO A 1 83 ? 5.929 9.540 10.748 1.00 84.75 83 PRO A CA 1
ATOM 653 C C . PRO A 1 83 ? 4.422 9.724 10.972 1.00 84.75 83 PRO A C 1
ATOM 655 O O . PRO A 1 83 ? 3.732 8.790 11.376 1.00 84.75 83 PRO A O 1
ATOM 658 N N . GLU A 1 84 ? 3.890 10.910 10.676 1.00 83.38 84 GLU A N 1
ATOM 659 C CA . GLU A 1 84 ? 2.453 11.185 10.779 1.00 83.38 84 GLU A CA 1
ATOM 660 C C . GLU A 1 84 ? 1.645 10.309 9.809 1.00 83.38 84 GLU A C 1
ATOM 662 O O . GLU A 1 84 ? 0.672 9.664 10.204 1.00 83.38 84 GLU A O 1
ATOM 667 N N . LYS A 1 85 ? 2.087 10.213 8.548 1.00 83.50 85 LYS A N 1
ATOM 668 C CA . LYS A 1 85 ? 1.410 9.415 7.518 1.00 83.50 85 LYS A CA 1
ATOM 669 C C . LYS A 1 85 ? 1.555 7.916 7.772 1.00 83.50 85 LYS A C 1
ATOM 671 O O . LYS A 1 85 ? 0.610 7.172 7.528 1.00 83.50 85 LYS A O 1
ATOM 676 N N . ARG A 1 86 ? 2.670 7.477 8.361 1.00 87.81 86 ARG A N 1
ATOM 677 C CA . ARG A 1 86 ? 2.847 6.108 8.870 1.00 87.81 86 ARG A CA 1
ATOM 678 C C . ARG A 1 86 ? 1.774 5.735 9.891 1.00 87.81 86 ARG A C 1
ATOM 680 O O . ARG A 1 86 ? 1.126 4.700 9.749 1.00 87.81 86 ARG A O 1
ATOM 687 N N . ASN A 1 87 ? 1.538 6.591 10.883 1.00 88.38 87 ASN A N 1
ATOM 688 C CA . ASN A 1 87 ? 0.496 6.355 11.885 1.00 88.38 87 ASN A CA 1
ATOM 689 C C . ASN A 1 87 ? -0.907 6.350 11.260 1.00 88.38 87 ASN A C 1
ATOM 691 O O . ASN A 1 87 ? -1.758 5.537 11.635 1.00 88.38 87 ASN A O 1
ATOM 695 N N . LEU A 1 88 ? -1.148 7.214 10.269 1.00 87.62 88 LEU A N 1
ATOM 696 C CA . LEU A 1 88 ? -2.400 7.212 9.514 1.00 87.62 88 LEU A CA 1
ATOM 697 C C . LEU A 1 88 ? -2.582 5.923 8.704 1.00 87.62 88 LEU A C 1
ATOM 699 O O . LEU A 1 88 ? -3.675 5.366 8.733 1.00 87.62 88 LEU A O 1
ATOM 703 N N . MET A 1 89 ? -1.541 5.399 8.048 1.00 88.88 89 MET A N 1
ATOM 704 C CA . MET A 1 89 ? -1.599 4.100 7.359 1.00 88.88 89 MET A CA 1
ATOM 705 C C . MET A 1 89 ? -1.986 2.983 8.321 1.00 88.88 89 MET A C 1
ATOM 707 O O . MET A 1 89 ? -2.949 2.261 8.076 1.00 88.88 89 MET A O 1
ATOM 711 N N . ILE A 1 90 ? -1.284 2.897 9.451 1.00 90.12 90 ILE A N 1
ATOM 712 C CA . ILE A 1 90 ? -1.527 1.885 10.482 1.00 90.12 90 ILE A CA 1
ATOM 713 C C . ILE A 1 90 ? -2.973 1.939 10.999 1.00 90.12 90 ILE A C 1
ATOM 715 O O . ILE A 1 90 ? -3.636 0.913 11.149 1.00 90.12 90 ILE A O 1
ATOM 719 N N . THR A 1 91 ? -3.488 3.135 11.284 1.00 89.94 91 THR A N 1
ATOM 720 C CA . THR A 1 91 ? -4.854 3.290 11.808 1.00 89.94 91 THR A CA 1
ATOM 721 C C . THR A 1 91 ? -5.926 3.061 10.742 1.00 89.94 91 THR A C 1
ATOM 723 O O . THR A 1 91 ? -6.977 2.500 11.055 1.00 89.94 91 THR A O 1
ATOM 726 N N . SER A 1 92 ? -5.659 3.439 9.491 1.00 90.88 92 SER A N 1
ATOM 727 C CA . SER A 1 92 ? -6.556 3.245 8.343 1.00 90.88 92 SER A CA 1
ATOM 728 C C . SER A 1 92 ? -6.660 1.782 7.928 1.00 90.88 92 SER A C 1
ATOM 730 O O . SER A 1 92 ? -7.744 1.325 7.576 1.00 90.88 92 SER A O 1
ATOM 732 N N . TYR A 1 93 ? -5.573 1.019 8.055 1.00 89.81 93 TYR A N 1
ATOM 733 C CA . TYR A 1 93 ? -5.545 -0.414 7.763 1.00 89.81 93 TYR A CA 1
ATOM 734 C C . TYR A 1 93 ? -6.614 -1.203 8.533 1.00 89.81 93 TYR A C 1
ATOM 736 O O . TYR A 1 93 ? -7.274 -2.075 7.976 1.00 89.81 93 TYR A O 1
ATOM 744 N N . LYS A 1 94 ? -6.897 -0.815 9.785 1.00 88.94 94 LYS A N 1
ATOM 745 C CA . LYS A 1 94 ? -7.954 -1.424 10.619 1.00 88.94 94 LYS A CA 1
ATOM 746 C C . LYS A 1 94 ? -9.367 -1.305 10.033 1.00 88.94 94 LYS A C 1
ATOM 748 O O . LYS A 1 94 ? -10.298 -1.900 10.570 1.00 88.94 94 LYS A O 1
ATOM 753 N N . LYS A 1 95 ? -9.558 -0.480 9.002 1.00 90.94 95 LYS A N 1
ATOM 754 C CA . LYS A 1 95 ? -10.840 -0.267 8.317 1.00 90.94 95 LYS A CA 1
ATOM 755 C C . LYS A 1 95 ? -10.998 -1.132 7.066 1.00 90.94 95 LYS A C 1
ATOM 757 O O . LYS A 1 95 ? -12.049 -1.066 6.430 1.00 90.94 95 LYS A O 1
ATOM 762 N N . LEU A 1 96 ? -9.982 -1.915 6.711 1.00 91.75 96 LEU A N 1
ATOM 763 C CA . LEU A 1 96 ? -10.038 -2.840 5.589 1.00 91.75 96 LEU A CA 1
ATOM 764 C C . LEU A 1 96 ? -10.740 -4.141 5.986 1.00 91.75 96 LEU A C 1
ATOM 766 O O . LEU A 1 96 ? -10.629 -4.639 7.106 1.00 91.75 96 LEU A O 1
ATOM 770 N N . THR A 1 97 ? -11.468 -4.708 5.035 1.00 92.81 97 THR A N 1
ATOM 771 C CA . THR A 1 97 ? -12.003 -6.066 5.108 1.00 92.81 97 THR A CA 1
ATOM 772 C C . THR A 1 97 ? -10.896 -7.092 4.855 1.00 92.81 97 THR A C 1
ATOM 774 O O . THR A 1 97 ? -9.872 -6.786 4.249 1.00 92.81 97 THR A O 1
ATOM 777 N N . ARG A 1 98 ? -11.125 -8.355 5.236 1.00 90.50 98 ARG A N 1
ATOM 778 C CA . ARG A 1 98 ? -10.160 -9.447 4.993 1.00 90.50 98 ARG A CA 1
ATOM 779 C C . ARG A 1 98 ? -9.784 -9.607 3.516 1.00 90.50 98 ARG A C 1
ATOM 781 O O . ARG A 1 98 ? -8.635 -9.901 3.208 1.00 90.50 98 ARG A O 1
ATOM 788 N N . ASN A 1 99 ? -10.743 -9.411 2.608 1.00 92.38 99 ASN A N 1
ATOM 789 C CA . ASN A 1 99 ? -10.477 -9.480 1.171 1.00 92.38 99 ASN A CA 1
ATOM 790 C C . ASN A 1 99 ? -9.581 -8.321 0.711 1.00 92.38 99 ASN A C 1
ATOM 792 O O . ASN A 1 99 ? -8.618 -8.543 -0.014 1.00 92.38 99 ASN A O 1
ATOM 796 N N . GLU A 1 100 ? -9.863 -7.098 1.170 1.00 94.50 100 GLU A N 1
ATOM 797 C CA . GLU A 1 100 ? -9.035 -5.924 0.867 1.00 94.50 100 GLU A CA 1
ATOM 798 C C . GLU A 1 100 ? -7.607 -6.093 1.403 1.00 94.50 100 GLU A C 1
ATOM 800 O O . GLU A 1 100 ? -6.654 -5.822 0.677 1.00 94.50 100 GLU A O 1
ATOM 805 N N . VAL A 1 101 ? -7.454 -6.630 2.618 1.00 93.06 101 VAL A N 1
ATOM 806 C CA . VAL A 1 101 ? -6.150 -6.983 3.203 1.00 93.06 101 VAL A CA 1
ATOM 807 C C . VAL A 1 101 ? -5.403 -8.003 2.344 1.00 93.06 101 VAL A C 1
ATOM 809 O O . VAL A 1 101 ? -4.225 -7.818 2.053 1.00 93.06 101 VAL A O 1
ATOM 812 N N . SER A 1 102 ? -6.077 -9.065 1.894 1.00 92.44 102 SER A N 1
ATOM 813 C CA . SER A 1 102 ? -5.443 -10.081 1.050 1.00 92.44 102 SER A CA 1
ATOM 814 C C . SER A 1 102 ? -4.921 -9.492 -0.263 1.00 92.44 102 SER A C 1
ATOM 816 O O . SER A 1 102 ? -3.796 -9.792 -0.653 1.00 92.44 102 SER A O 1
ATOM 818 N N . GLN A 1 103 ? -5.708 -8.645 -0.933 1.00 93.75 103 GLN A N 1
ATOM 819 C CA . GLN A 1 103 ? -5.290 -7.999 -2.183 1.00 93.75 103 GLN A CA 1
ATOM 820 C C . GLN A 1 103 ? -4.134 -7.020 -1.954 1.00 93.75 103 GLN A C 1
ATOM 822 O O . GLN A 1 103 ? -3.176 -6.985 -2.723 1.00 93.75 103 GLN A O 1
ATOM 827 N N . LEU A 1 104 ? -4.189 -6.267 -0.855 1.00 94.81 104 LEU A N 1
ATOM 828 C CA . LEU A 1 104 ? -3.131 -5.352 -0.449 1.00 94.81 104 LEU A CA 1
ATOM 829 C C . LEU A 1 104 ? -1.807 -6.081 -0.177 1.00 94.81 104 LEU A C 1
ATOM 831 O O . LEU A 1 104 ? -0.756 -5.643 -0.645 1.00 94.81 104 LEU A O 1
ATOM 835 N N . ASN A 1 105 ? -1.851 -7.223 0.509 1.00 93.56 105 ASN A N 1
ATOM 836 C CA . ASN A 1 105 ? -0.664 -8.036 0.770 1.00 93.56 105 ASN A CA 1
ATOM 837 C C . ASN A 1 105 ? -0.056 -8.610 -0.516 1.00 93.56 105 ASN A C 1
ATOM 839 O O . ASN A 1 105 ? 1.162 -8.547 -0.684 1.00 93.56 105 ASN A O 1
ATOM 843 N N . ASN A 1 106 ? -0.882 -9.048 -1.470 1.00 94.12 106 ASN A N 1
ATOM 844 C CA . ASN A 1 106 ? -0.399 -9.471 -2.789 1.00 94.12 106 ASN A C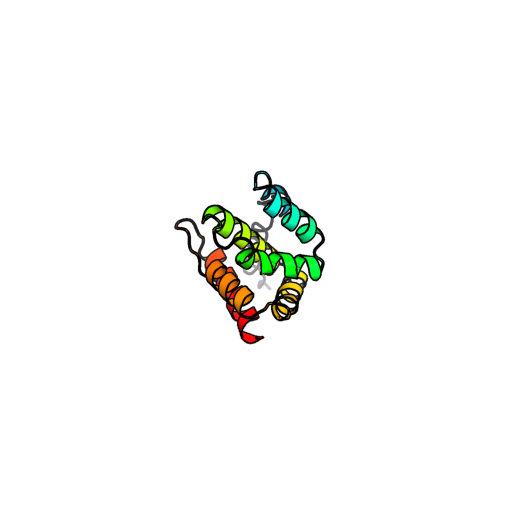A 1
ATOM 845 C C . ASN A 1 106 ? 0.357 -8.335 -3.503 1.00 94.12 106 ASN A C 1
ATOM 847 O O . ASN A 1 106 ? 1.431 -8.541 -4.076 1.00 94.12 106 ASN A O 1
ATOM 851 N N . TRP A 1 107 ? -0.160 -7.107 -3.421 1.00 94.94 107 TRP A N 1
ATOM 852 C CA . TRP A 1 107 ? 0.500 -5.938 -4.001 1.00 94.94 107 TRP A CA 1
ATOM 853 C C . TRP A 1 107 ? 1.801 -5.585 -3.278 1.00 94.94 107 TRP A C 1
ATOM 855 O O . TRP A 1 107 ? 2.776 -5.239 -3.939 1.00 94.94 107 TRP A O 1
ATOM 865 N N . PHE A 1 108 ? 1.888 -5.731 -1.951 1.00 94.44 108 PHE A N 1
ATOM 866 C CA . PHE A 1 108 ? 3.157 -5.575 -1.225 1.00 94.44 108 PHE A CA 1
ATOM 867 C C . PHE A 1 108 ? 4.218 -6.599 -1.625 1.00 94.44 108 PHE A C 1
ATOM 869 O O . PHE A 1 108 ? 5.416 -6.308 -1.577 1.00 94.44 108 PHE A O 1
ATOM 876 N N . GLU A 1 109 ? 3.797 -7.800 -2.005 1.00 93.06 109 GLU A N 1
ATOM 877 C CA . GLU A 1 109 ? 4.676 -8.906 -2.374 1.00 93.06 109 GLU A CA 1
ATOM 878 C C . GLU A 1 109 ? 5.071 -8.901 -3.850 1.00 93.06 109 GLU A C 1
ATOM 880 O O . GLU A 1 109 ? 6.080 -9.509 -4.203 1.00 93.06 109 GLU A O 1
ATOM 885 N N . THR A 1 110 ? 4.361 -8.142 -4.687 1.00 93.00 110 THR A N 1
ATOM 886 C CA . THR A 1 110 ? 4.688 -7.991 -6.107 1.00 93.00 110 THR A CA 1
ATOM 887 C C . THR A 1 110 ? 6.098 -7.420 -6.270 1.00 93.00 110 THR A C 1
ATOM 889 O O . THR A 1 110 ? 6.489 -6.443 -5.616 1.00 93.00 110 THR A O 1
ATOM 892 N N . ARG A 1 111 ? 6.900 -8.063 -7.122 1.00 90.00 111 ARG A N 1
ATOM 893 C CA . ARG A 1 111 ? 8.290 -7.691 -7.409 1.00 90.00 111 ARG A CA 1
ATOM 894 C C . ARG A 1 111 ? 8.430 -7.369 -8.884 1.00 90.00 111 ARG A C 1
ATOM 896 O O . ARG A 1 111 ? 7.896 -8.085 -9.720 1.00 90.00 111 ARG A O 1
ATOM 903 N N . ASN A 1 112 ? 9.231 -6.356 -9.182 1.00 82.19 112 ASN A N 1
ATOM 904 C CA . ASN A 1 112 ? 9.776 -6.144 -10.514 1.00 82.19 112 ASN A CA 1
ATOM 905 C C . ASN A 1 112 ? 11.304 -6.274 -10.457 1.00 82.19 112 ASN A C 1
ATOM 907 O O . ASN A 1 112 ? 11.920 -6.124 -9.399 1.00 82.19 112 ASN A O 1
ATOM 911 N N . SER A 1 113 ? 11.923 -6.590 -11.592 1.00 78.38 113 SER A N 1
ATOM 912 C CA . SER A 1 113 ? 13.371 -6.818 -11.687 1.00 78.38 113 SER A CA 1
ATOM 913 C C . SER A 1 113 ? 14.212 -5.567 -11.409 1.00 78.38 113 SER A C 1
ATOM 915 O O . SER A 1 113 ? 15.412 -5.678 -11.181 1.00 78.38 113 SER A O 1
ATOM 917 N N . SER A 1 114 ? 13.599 -4.384 -11.440 1.00 80.88 114 SER A N 1
ATOM 918 C CA . SER A 1 114 ? 14.236 -3.085 -11.210 1.00 80.88 114 SER A CA 1
ATOM 919 C C . SER A 1 114 ? 14.064 -2.560 -9.778 1.00 80.88 114 SER A C 1
ATOM 921 O O . SER A 1 114 ? 14.502 -1.447 -9.479 1.00 80.88 114 SER A O 1
ATOM 923 N N . MET A 1 115 ? 13.435 -3.326 -8.879 1.00 86.81 115 MET A N 1
ATOM 924 C CA . MET A 1 115 ? 13.155 -2.874 -7.519 1.00 86.81 115 MET A CA 1
ATOM 925 C C . MET A 1 115 ? 14.435 -2.781 -6.689 1.00 86.81 115 MET A C 1
ATOM 927 O O . MET A 1 115 ? 15.203 -3.735 -6.608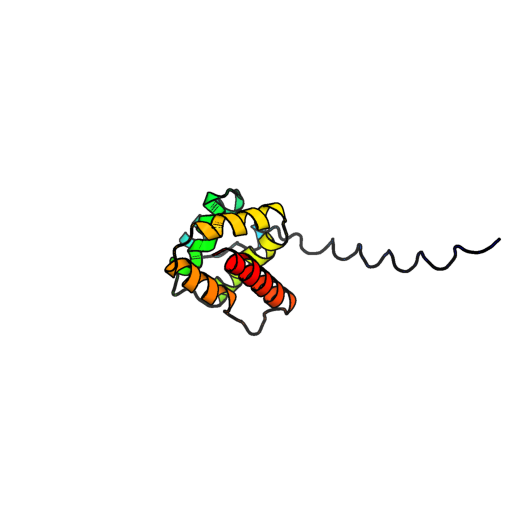 1.00 86.81 115 MET A O 1
ATOM 931 N N . SER A 1 116 ? 14.640 -1.651 -6.012 1.00 90.06 116 SER A N 1
ATOM 932 C CA . SER A 1 116 ? 15.766 -1.499 -5.090 1.00 90.06 116 SER A CA 1
ATOM 933 C C . SER A 1 116 ? 15.544 -2.265 -3.783 1.00 90.06 116 SER A C 1
ATOM 935 O O . SER A 1 116 ? 14.418 -2.362 -3.284 1.00 90.06 116 SER A O 1
ATOM 937 N N . ASP A 1 117 ? 16.633 -2.723 -3.163 1.00 91.44 117 ASP A N 1
ATOM 938 C CA . ASP A 1 117 ? 16.595 -3.387 -1.852 1.00 91.44 117 ASP A CA 1
ATOM 939 C C . ASP A 1 117 ? 15.943 -2.515 -0.771 1.00 91.44 117 ASP A C 1
ATOM 941 O O . ASP A 1 117 ? 15.238 -3.017 0.105 1.00 91.44 117 ASP A O 1
ATOM 945 N N . ILE A 1 118 ? 16.135 -1.193 -0.853 1.00 89.12 118 ILE A N 1
ATOM 946 C CA . ILE A 1 118 ? 15.517 -0.225 0.060 1.00 89.12 118 ILE A CA 1
ATOM 947 C C . ILE A 1 118 ? 13.994 -0.267 -0.082 1.00 89.12 118 ILE A C 1
ATOM 949 O O . ILE A 1 118 ? 13.299 -0.401 0.924 1.00 89.12 118 ILE A O 1
ATOM 953 N N . LYS A 1 119 ? 13.470 -0.214 -1.316 1.00 90.31 119 LYS A N 1
ATOM 954 C CA . LYS A 1 119 ? 12.026 -0.302 -1.574 1.00 90.31 119 LYS A CA 1
ATOM 955 C C . LYS A 1 119 ? 11.464 -1.629 -1.065 1.00 90.31 119 LYS A C 1
ATOM 957 O O . LYS A 1 119 ? 10.476 -1.620 -0.335 1.00 90.31 119 LYS A O 1
ATOM 962 N N . ILE A 1 120 ? 12.127 -2.749 -1.362 1.00 93.19 120 ILE A N 1
ATOM 963 C CA . ILE A 1 120 ? 11.718 -4.080 -0.882 1.00 93.19 120 ILE A CA 1
ATOM 964 C C . ILE A 1 120 ? 11.653 -4.110 0.650 1.00 93.19 120 ILE A C 1
ATOM 966 O O . ILE A 1 120 ? 10.666 -4.578 1.221 1.00 93.19 120 ILE A O 1
ATOM 970 N N . LYS A 1 121 ? 12.687 -3.597 1.324 1.00 93.25 121 LYS A N 1
ATOM 971 C CA . LYS A 1 121 ? 12.747 -3.543 2.786 1.00 93.25 121 LYS A CA 1
ATOM 972 C C . LYS A 1 121 ? 11.626 -2.683 3.360 1.00 93.25 121 LYS A C 1
ATOM 974 O O . LYS A 1 121 ? 10.954 -3.127 4.281 1.00 93.25 121 LYS A O 1
ATOM 979 N N . THR A 1 122 ? 11.388 -1.494 2.808 1.00 92.12 122 THR A N 1
ATOM 980 C CA . THR A 1 122 ? 10.331 -0.595 3.289 1.00 92.12 122 THR A CA 1
ATOM 981 C C . THR A 1 122 ? 8.935 -1.184 3.096 1.00 92.12 122 THR A C 1
ATOM 983 O O . THR A 1 122 ? 8.116 -1.092 4.006 1.00 92.12 122 THR A O 1
ATOM 986 N N . LEU A 1 123 ? 8.657 -1.829 1.958 1.00 94.44 123 LEU A N 1
ATOM 987 C CA . LEU A 1 123 ? 7.373 -2.504 1.734 1.00 94.44 123 LEU A CA 1
ATOM 988 C C . LEU A 1 123 ? 7.171 -3.660 2.721 1.00 94.44 123 LEU A C 1
ATOM 990 O O . LEU A 1 123 ? 6.083 -3.806 3.270 1.00 94.44 123 LEU A O 1
ATOM 994 N N . ARG A 1 124 ? 8.228 -4.433 3.008 1.00 94.31 124 ARG A N 1
ATOM 995 C CA . ARG A 1 124 ? 8.190 -5.484 4.034 1.00 94.31 124 ARG A CA 1
ATOM 996 C C . ARG A 1 124 ? 7.923 -4.910 5.423 1.00 94.31 124 ARG A C 1
ATOM 998 O O . ARG A 1 124 ? 7.005 -5.361 6.087 1.00 94.31 124 ARG A O 1
ATOM 1005 N N . GLU A 1 125 ? 8.673 -3.892 5.838 1.00 92.44 125 GLU A N 1
ATOM 1006 C CA . GLU A 1 125 ? 8.473 -3.226 7.133 1.00 92.44 125 GLU A CA 1
ATOM 1007 C C . GLU A 1 125 ? 7.058 -2.655 7.269 1.00 92.44 125 GLU A C 1
ATOM 1009 O O . GLU A 1 125 ? 6.455 -2.751 8.338 1.00 92.44 125 GLU A O 1
ATOM 1014 N N . THR A 1 126 ? 6.522 -2.086 6.185 1.00 90.81 126 THR A N 1
ATOM 1015 C CA . THR A 1 126 ? 5.145 -1.587 6.127 1.00 90.81 126 THR A CA 1
ATOM 1016 C C . THR A 1 126 ? 4.163 -2.723 6.374 1.00 90.81 126 THR A C 1
ATOM 1018 O O . THR A 1 126 ? 3.370 -2.634 7.308 1.00 90.81 126 THR A O 1
ATOM 1021 N N . LYS A 1 127 ? 4.265 -3.805 5.591 1.00 93.00 127 LYS A N 1
ATOM 1022 C CA . LYS A 1 127 ? 3.424 -5.002 5.705 1.00 93.00 127 LYS A CA 1
ATOM 1023 C C . LYS A 1 127 ? 3.486 -5.618 7.107 1.00 93.00 127 LYS A C 1
ATOM 1025 O O . LYS A 1 127 ? 2.453 -5.846 7.724 1.00 93.00 127 LYS A O 1
ATOM 1030 N N . ASP A 1 128 ? 4.683 -5.826 7.643 1.00 90.38 128 ASP A N 1
ATOM 1031 C CA . ASP A 1 128 ? 4.862 -6.435 8.964 1.00 90.38 128 ASP A CA 1
ATOM 1032 C C . ASP A 1 128 ? 4.246 -5.562 10.069 1.00 90.38 128 ASP A C 1
ATOM 1034 O O . ASP A 1 128 ? 3.626 -6.069 11.002 1.00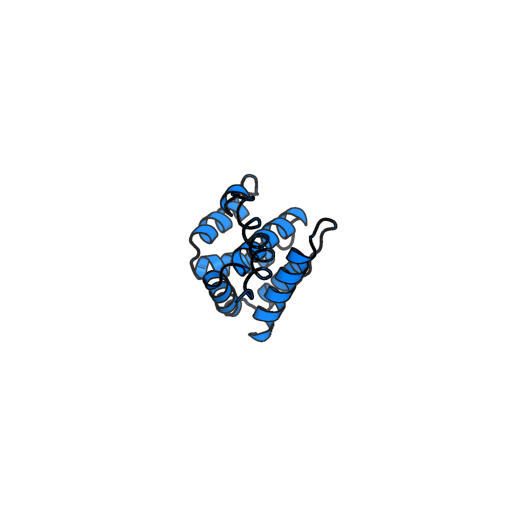 90.38 128 ASP A O 1
ATOM 1038 N N . SER A 1 129 ? 4.376 -4.238 9.952 1.00 86.69 129 SER A N 1
ATOM 1039 C CA . SER A 1 129 ? 3.827 -3.298 10.933 1.00 86.69 129 SER A CA 1
ATOM 1040 C C . SER A 1 129 ? 2.301 -3.242 10.915 1.00 86.69 129 SER A C 1
ATOM 1042 O O . SER A 1 129 ? 1.689 -3.048 11.963 1.00 86.69 129 SER A O 1
ATOM 1044 N N . ILE A 1 130 ? 1.677 -3.378 9.743 1.00 82.50 130 ILE A N 1
ATOM 1045 C CA . ILE A 1 130 ? 0.213 -3.368 9.624 1.00 82.50 130 ILE A CA 1
ATOM 1046 C C . ILE A 1 130 ? -0.393 -4.741 9.964 1.00 82.50 130 ILE A C 1
ATOM 1048 O O . ILE A 1 130 ? -1.434 -4.784 10.616 1.00 82.50 130 ILE A O 1
ATOM 1052 N N . ASP A 1 131 ? 0.280 -5.849 9.633 1.00 79.81 131 ASP A N 1
ATOM 1053 C CA . ASP A 1 131 ? -0.172 -7.216 9.942 1.00 79.81 131 ASP A CA 1
ATOM 1054 C C . ASP A 1 131 ? -0.130 -7.533 11.446 1.00 79.81 131 ASP A C 1
ATOM 1056 O O . ASP A 1 131 ? -0.980 -8.267 11.934 1.00 79.81 131 ASP A O 1
ATOM 1060 N N . GLN A 1 132 ? 0.787 -6.939 12.221 1.00 73.75 132 GLN A N 1
ATOM 1061 C CA . GLN A 1 132 ? 0.826 -7.095 13.690 1.00 73.75 132 GLN A CA 1
ATOM 1062 C C . GLN A 1 132 ? -0.420 -6.558 14.416 1.00 73.75 132 GLN A C 1
ATOM 1064 O O . GLN A 1 132 ? -0.560 -6.725 15.629 1.00 73.75 132 GLN A O 1
ATOM 1069 N N . ILE A 1 133 ? -1.292 -5.853 13.698 1.00 67.00 133 ILE A N 1
ATOM 1070 C CA . ILE A 1 133 ? -2.388 -5.065 14.256 1.00 67.00 133 ILE A CA 1
ATOM 1071 C C . ILE A 1 133 ? -3.769 -5.639 13.875 1.00 67.00 133 ILE A C 1
ATOM 1073 O O . ILE A 1 133 ? -4.769 -5.220 14.470 1.00 67.00 133 ILE A O 1
ATOM 1077 N N . HIS A 1 134 ? -3.838 -6.578 12.923 1.00 55.62 134 HIS A N 1
ATOM 1078 C CA . HIS A 1 134 ? -5.074 -7.228 12.460 1.00 55.62 134 HIS A CA 1
ATOM 1079 C C . HIS A 1 134 ? -5.243 -8.629 13.052 1.00 55.62 134 HIS A C 1
ATOM 1081 O O . HIS A 1 134 ? -6.404 -8.970 13.377 1.00 55.62 134 HIS A O 1
#

pLDDT: mean 73.3, std 21.09, range [33.06, 94.94]

Sequence (134 aa):
MAKYLTIITYSLCALLFLVGCKGGAEDFFEGRPSEMSLVHNRIIEGSQDSMIELLKVPSRFPDATDDNISDWQNSIVAWWQVPEKRNLMITSYKKLTRNEVSQLNNWFETRNSSMSDIKIKTLRETKDSIDQIH